Protein AF-V9FQ81-F1 (afdb_monomer)

pLDDT: mean 70.84, std 19.48, range [34.97, 93.94]

Foldseek 3Di:
DDDDDDDDDYDDDDDDDDDDDDDPPPPPPDDDDDDDPDPPPPPPPPDPPPPVPPDLQDPVNLVVLLVDVVSVVVSLVVCVVDDLVRSCVSNDVVNLVVDVSSVVSSVCCVVCPPDRD

Solvent-accessible surface area (backbone atoms only — not comparable to full-atom values): 8092 Å² total; per-residue (Å²): 132,89,81,90,81,88,85,86,85,81,88,81,86,88,85,86,82,92,74,89,79,76,88,77,81,76,80,75,80,81,82,78,81,86,82,72,94,79,77,86,75,83,77,71,73,78,80,74,78,67,67,84,56,79,54,93,57,12,67,74,43,53,58,43,33,76,75,33,67,68,60,28,53,60,46,50,64,62,47,70,81,50,56,68,69,56,52,45,65,63,55,32,62,70,57,38,72,74,28,66,67,58,37,51,51,53,50,49,49,66,73,43,61,94,66,90,127

Radius of gyration: 36.29 Å; Cα contacts (8 Å, |Δi|>4): 37; chains: 1; bounding box: 66×80×76 Å

Sequence (117 aa):
MRLSIIILVLSSVCFAPRTSSAATDQATSARFLRGYETADVEERAPTIKGKWLWGPFSSATWEKMLKDSTYRTSMFKKWDNYQYETIKARIGEEIIQGNEDLAKMILNYVQNHRVYT

Structure (mmCIF, N/CA/C/O backbone):
data_AF-V9FQ81-F1
#
_entry.id   AF-V9FQ81-F1
#
loop_
_atom_site.group_PDB
_atom_site.id
_atom_site.type_symbol
_atom_site.label_atom_id
_atom_site.label_alt_id
_atom_site.label_comp_id
_atom_site.label_asym_id
_atom_site.label_entity_id
_atom_site.label_seq_id
_atom_site.pdbx_PDB_ins_code
_atom_site.Cartn_x
_atom_site.Cartn_y
_atom_site.Cartn_z
_atom_site.occupancy
_atom_site.B_iso_or_equiv
_atom_site.auth_seq_id
_atom_site.auth_comp_id
_atom_site.auth_asym_id
_atom_site.auth_atom_id
_atom_site.pdbx_PDB_model_num
ATOM 1 N N . MET A 1 1 ? 28.798 35.630 52.452 1.00 37.25 1 MET A N 1
ATOM 2 C CA . MET A 1 1 ? 29.579 36.873 52.641 1.00 37.25 1 MET A CA 1
ATOM 3 C C . MET A 1 1 ? 29.885 37.419 51.254 1.00 37.25 1 MET A C 1
ATOM 5 O O . MET A 1 1 ? 30.518 36.724 50.480 1.00 37.25 1 MET A O 1
ATOM 9 N N . ARG A 1 2 ? 29.103 38.405 50.792 1.00 39.75 2 ARG A N 1
ATOM 10 C CA . ARG A 1 2 ? 29.579 39.730 50.337 1.00 39.75 2 ARG A CA 1
ATOM 11 C C . ARG A 1 2 ? 31.036 39.738 49.852 1.00 39.75 2 ARG A C 1
ATOM 13 O O . ARG A 1 2 ? 31.919 39.493 50.659 1.00 39.75 2 ARG A O 1
ATOM 20 N N . LEU A 1 3 ? 31.277 40.145 48.610 1.00 34.97 3 LEU A N 1
ATOM 21 C CA . LEU A 1 3 ? 31.626 41.536 48.303 1.00 34.97 3 LEU A CA 1
ATOM 22 C C . LEU A 1 3 ? 31.833 41.705 46.787 1.00 34.97 3 LEU A C 1
ATOM 24 O O . LEU A 1 3 ? 32.691 41.063 46.191 1.00 34.97 3 LEU A O 1
ATOM 28 N N . SER A 1 4 ? 31.055 42.607 46.192 1.00 47.59 4 SER A N 1
ATOM 29 C CA . SER A 1 4 ? 31.405 43.309 44.958 1.00 47.59 4 SER A CA 1
ATOM 30 C C . SER A 1 4 ? 32.653 44.154 45.196 1.00 47.59 4 SER A C 1
ATOM 32 O O . SER A 1 4 ? 32.719 44.814 46.234 1.00 47.59 4 SER A O 1
ATOM 34 N N . ILE A 1 5 ? 33.582 44.218 44.238 1.00 49.28 5 ILE A N 1
ATOM 35 C CA . ILE A 1 5 ? 34.605 45.269 44.211 1.00 49.28 5 ILE A CA 1
ATOM 36 C C . ILE A 1 5 ? 34.749 45.812 42.783 1.00 49.28 5 ILE A C 1
ATOM 38 O O . ILE A 1 5 ? 35.031 45.097 41.827 1.00 49.28 5 ILE A O 1
ATOM 42 N N . ILE A 1 6 ? 34.454 47.106 42.715 1.00 51.00 6 ILE A N 1
ATOM 43 C CA . ILE A 1 6 ? 34.616 48.095 41.648 1.00 51.00 6 ILE A CA 1
ATOM 44 C C . ILE A 1 6 ? 36.114 48.411 41.481 1.00 51.00 6 ILE A C 1
ATOM 46 O O . ILE A 1 6 ? 36.873 48.124 42.399 1.00 51.00 6 ILE A O 1
ATOM 50 N N . ILE A 1 7 ? 36.492 49.084 40.384 1.00 54.16 7 ILE A N 1
ATOM 51 C CA . ILE A 1 7 ? 37.544 50.133 40.237 1.00 54.16 7 ILE A CA 1
ATOM 52 C C . ILE A 1 7 ? 38.258 49.882 38.892 1.00 54.16 7 ILE A C 1
ATOM 54 O O . ILE A 1 7 ? 38.924 48.871 38.727 1.00 54.16 7 ILE A O 1
ATOM 58 N N . LEU A 1 8 ? 37.933 50.610 37.816 1.00 39.91 8 LEU A N 1
ATOM 59 C CA . LEU A 1 8 ? 38.237 52.020 37.504 1.00 39.91 8 LEU A CA 1
ATOM 60 C C . LEU A 1 8 ? 39.602 52.190 36.805 1.00 39.91 8 LEU A C 1
ATOM 62 O O . LEU A 1 8 ? 40.567 51.506 37.118 1.00 39.91 8 LEU A O 1
ATOM 66 N N . VAL A 1 9 ? 39.644 53.256 35.993 1.00 43.03 9 VAL A N 1
ATOM 67 C CA . VAL A 1 9 ? 40.743 54.235 35.886 1.00 43.03 9 VAL A CA 1
ATOM 68 C C . VAL A 1 9 ? 41.686 54.141 34.666 1.00 43.03 9 VAL A C 1
ATOM 70 O O . VAL A 1 9 ? 42.587 53.320 34.579 1.00 43.03 9 VAL A O 1
ATOM 73 N N . LEU A 1 10 ? 41.481 55.158 33.810 1.00 42.00 10 LEU A N 1
ATOM 74 C CA . LEU A 1 10 ? 42.471 56.114 33.285 1.00 42.00 10 LEU A CA 1
ATOM 75 C C . LEU A 1 10 ? 43.262 55.748 32.014 1.00 42.00 10 LEU A C 1
ATOM 77 O O . LEU A 1 10 ? 44.047 54.816 31.987 1.00 42.00 10 LEU A O 1
ATOM 81 N N . SER A 1 11 ? 43.087 56.537 30.943 1.00 40.84 11 SER A N 1
ATOM 82 C CA . SER A 1 11 ? 43.948 57.697 30.580 1.00 40.84 11 SER A CA 1
ATOM 83 C C . SER A 1 11 ? 45.022 57.255 29.569 1.00 40.84 11 SER A C 1
ATOM 85 O O . SER A 1 11 ? 45.442 56.115 29.613 1.00 40.84 11 SER A O 1
ATOM 87 N N . SER A 1 12 ? 45.578 58.033 28.649 1.00 43.97 12 SER A N 1
ATOM 88 C CA . SER A 1 12 ? 45.392 59.403 28.197 1.00 43.97 12 SER A CA 1
ATOM 89 C C . SER A 1 12 ? 46.449 59.616 27.098 1.00 43.97 12 SER A C 1
ATOM 91 O O . SER A 1 12 ? 47.583 59.183 27.249 1.00 43.97 12 SER A O 1
ATOM 93 N N . VAL A 1 13 ? 46.037 60.304 26.033 1.00 51.38 13 VAL A N 1
ATOM 94 C CA . VAL A 1 13 ? 46.789 61.056 25.005 1.00 51.38 13 VAL A CA 1
ATOM 95 C C . VAL A 1 13 ? 47.873 60.451 24.086 1.00 51.38 13 VAL A C 1
ATOM 97 O O . VAL A 1 13 ? 48.826 59.804 24.496 1.00 51.38 13 VAL A O 1
ATOM 100 N N . CYS A 1 14 ? 47.759 60.958 22.846 1.00 45.47 14 CYS A N 1
ATOM 101 C CA . CYS A 1 14 ? 48.793 61.392 21.894 1.00 45.47 14 CYS A CA 1
ATOM 102 C C . CYS A 1 14 ? 49.605 60.332 21.143 1.00 45.47 14 CYS A C 1
ATOM 10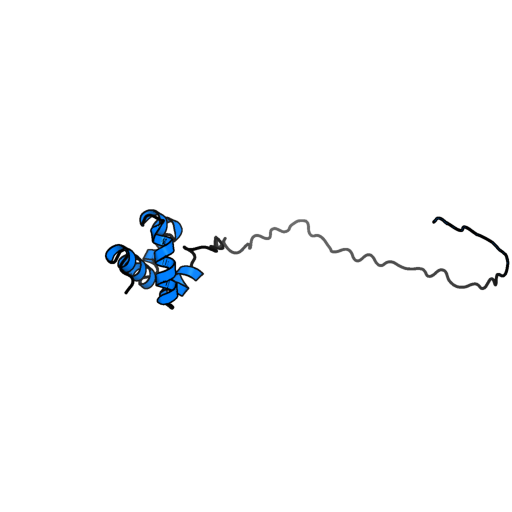4 O O . CYS A 1 14 ? 50.562 59.801 21.682 1.00 45.47 14 CYS A O 1
ATOM 106 N N . PHE A 1 15 ? 49.364 60.203 19.832 1.00 43.16 15 PHE A N 1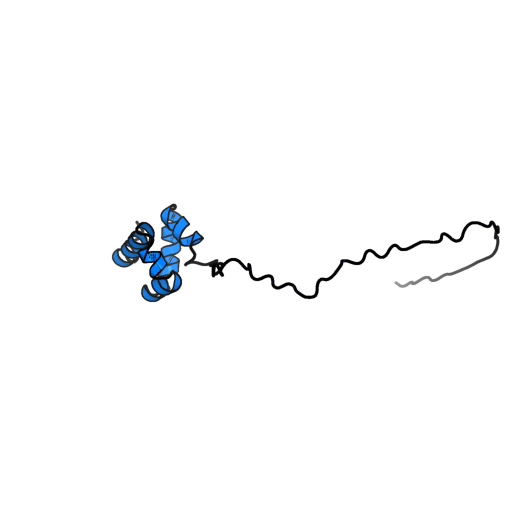
ATOM 107 C CA . PHE A 1 15 ? 50.265 60.733 18.787 1.00 43.16 15 PHE A CA 1
ATOM 108 C C . PHE A 1 15 ? 49.689 60.416 17.394 1.00 43.16 15 PHE A C 1
ATOM 110 O O . PHE A 1 15 ? 49.346 59.273 17.110 1.00 43.16 15 PHE A O 1
ATOM 117 N N . ALA A 1 16 ? 49.590 61.413 16.515 1.00 43.44 16 ALA A N 1
ATOM 118 C CA . ALA A 1 16 ? 49.294 61.205 15.096 1.00 43.44 16 ALA A CA 1
ATOM 119 C C . ALA A 1 16 ? 50.600 61.087 14.295 1.00 43.44 16 ALA A C 1
ATOM 121 O O . ALA A 1 16 ? 51.569 61.779 14.611 1.00 43.44 16 ALA A O 1
ATOM 122 N N . PRO A 1 17 ? 50.585 60.348 13.178 1.00 43.56 17 PRO A N 1
ATOM 123 C CA . PRO A 1 17 ? 51.265 60.808 11.979 1.00 43.56 17 PRO A CA 1
ATOM 124 C C . PRO A 1 17 ? 50.269 60.920 10.825 1.00 43.56 17 PRO A C 1
ATOM 126 O O . PRO A 1 17 ? 49.554 59.985 10.472 1.00 43.56 17 PRO A O 1
ATOM 129 N N . ARG A 1 18 ? 50.234 62.107 10.223 1.00 48.53 18 ARG A N 1
ATOM 130 C CA . ARG A 1 18 ? 49.544 62.377 8.966 1.00 48.53 18 ARG A CA 1
ATOM 131 C C . ARG A 1 18 ? 50.414 61.821 7.840 1.00 48.53 18 ARG A C 1
ATOM 133 O O . ARG A 1 18 ? 51.492 62.355 7.604 1.00 48.53 18 ARG A O 1
ATOM 140 N N . THR A 1 19 ? 49.936 60.813 7.120 1.00 42.28 19 THR A N 1
ATOM 141 C CA . THR A 1 19 ? 50.417 60.515 5.768 1.00 42.28 19 THR A CA 1
ATOM 142 C C . THR A 1 19 ? 49.223 60.288 4.850 1.00 42.28 19 THR A C 1
ATOM 144 O O . THR A 1 19 ? 48.326 59.490 5.095 1.00 42.28 19 THR A O 1
ATOM 147 N N . SER A 1 20 ? 49.197 61.107 3.808 1.00 47.75 20 SER A N 1
ATOM 148 C CA . SER A 1 20 ? 48.393 60.986 2.601 1.00 47.75 20 SER A CA 1
ATOM 149 C C . SER A 1 20 ? 48.382 59.564 2.047 1.00 47.75 20 SER A C 1
ATOM 151 O O . SER A 1 20 ? 49.455 58.973 1.931 1.00 47.75 20 SER A O 1
ATOM 153 N N . SER A 1 21 ? 47.228 59.082 1.578 1.00 40.72 21 SER A N 1
ATOM 154 C CA . SER A 1 21 ? 47.115 58.443 0.258 1.00 40.72 21 SER A CA 1
ATOM 155 C C . SER A 1 21 ? 45.674 58.077 -0.094 1.00 40.72 21 SER A C 1
ATOM 157 O O . SER A 1 21 ? 44.970 57.464 0.697 1.00 40.72 21 SER A O 1
ATOM 159 N N . ALA A 1 22 ? 45.324 58.458 -1.324 1.00 43.91 22 ALA A N 1
ATOM 160 C CA . ALA A 1 22 ? 44.330 57.879 -2.222 1.00 43.91 22 ALA A CA 1
ATOM 161 C C . ALA A 1 22 ? 42.897 57.698 -1.693 1.00 43.91 22 ALA A C 1
ATOM 163 O O . ALA A 1 22 ? 42.566 56.730 -1.015 1.00 43.91 22 ALA A O 1
ATOM 164 N N . ALA A 1 23 ? 42.008 58.588 -2.144 1.00 44.97 23 ALA A N 1
ATOM 165 C CA . ALA A 1 23 ? 40.619 58.216 -2.357 1.00 44.97 23 ALA A CA 1
ATOM 166 C C . ALA A 1 23 ? 40.600 57.031 -3.335 1.00 44.97 23 ALA A C 1
ATOM 168 O O . ALA A 1 23 ? 40.912 57.178 -4.516 1.00 44.97 23 ALA A O 1
ATOM 169 N N . THR A 1 24 ? 40.308 55.841 -2.825 1.00 46.47 24 THR A N 1
ATOM 170 C CA . THR A 1 24 ? 39.988 54.688 -3.657 1.00 46.47 24 THR A CA 1
ATOM 171 C C . THR A 1 24 ? 38.598 54.936 -4.229 1.00 46.47 24 THR A C 1
ATOM 173 O O . THR A 1 24 ? 37.599 54.721 -3.544 1.00 46.47 24 THR A O 1
ATOM 176 N N . ASP A 1 25 ? 38.535 55.429 -5.467 1.00 50.75 25 ASP A N 1
ATOM 177 C CA . ASP A 1 25 ? 37.320 55.431 -6.282 1.00 50.75 25 ASP A CA 1
ATOM 178 C C . ASP A 1 25 ? 36.853 53.981 -6.456 1.00 50.75 25 ASP A C 1
ATOM 180 O O . ASP A 1 25 ? 37.306 53.236 -7.327 1.00 50.75 25 ASP A O 1
ATOM 184 N N . GLN A 1 26 ? 35.958 53.544 -5.575 1.00 53.00 26 GLN A N 1
ATOM 185 C CA . GLN A 1 26 ? 35.328 52.239 -5.667 1.00 53.00 26 GLN A CA 1
ATOM 186 C C . GLN A 1 26 ? 34.178 52.342 -6.674 1.00 53.00 26 GLN A C 1
ATOM 188 O O . GLN A 1 26 ? 33.013 52.519 -6.316 1.00 53.00 26 GLN A O 1
ATOM 193 N N . ALA A 1 27 ? 34.520 52.268 -7.964 1.00 58.56 27 ALA A N 1
ATOM 194 C CA . ALA A 1 27 ? 33.556 52.162 -9.052 1.00 58.56 27 ALA A CA 1
ATOM 195 C C . ALA A 1 27 ? 32.746 50.865 -8.885 1.00 58.56 27 ALA A C 1
ATOM 197 O O . ALA A 1 27 ? 33.133 49.787 -9.336 1.00 58.56 27 ALA A O 1
ATOM 198 N N . THR A 1 28 ? 31.617 50.964 -8.189 1.00 60.47 28 THR A N 1
ATOM 199 C CA . THR A 1 28 ? 30.716 49.839 -7.952 1.00 60.47 28 THR A CA 1
ATOM 200 C C . THR A 1 28 ? 29.963 49.578 -9.252 1.00 60.47 28 THR A C 1
ATOM 202 O O . THR A 1 28 ? 29.004 50.271 -9.582 1.00 60.47 28 THR A O 1
ATOM 205 N N . SER A 1 29 ? 30.437 48.619 -10.048 1.00 64.50 29 SER A N 1
ATOM 206 C CA . SER A 1 29 ? 29.795 48.246 -11.309 1.00 64.50 29 SER A CA 1
ATOM 207 C C . SER A 1 29 ? 28.482 47.518 -11.006 1.00 64.50 29 SER A C 1
ATOM 209 O O . SER A 1 29 ? 28.474 46.322 -10.719 1.00 64.50 29 SER A O 1
ATOM 211 N N . ALA A 1 30 ? 27.359 48.234 -11.034 1.00 67.38 30 ALA A N 1
ATOM 212 C CA . ALA A 1 30 ? 26.048 47.616 -10.900 1.00 67.38 30 ALA A CA 1
ATOM 213 C C . ALA A 1 30 ? 25.749 46.773 -12.152 1.00 67.38 30 ALA A C 1
ATOM 215 O O . ALA A 1 30 ? 25.634 47.287 -13.265 1.00 67.38 30 ALA A O 1
ATOM 216 N N . ARG A 1 31 ? 25.661 45.453 -11.974 1.00 67.38 31 ARG A N 1
ATOM 217 C CA . ARG A 1 31 ? 25.322 44.497 -13.033 1.00 67.38 31 ARG A CA 1
ATOM 218 C C . ARG A 1 31 ? 23.806 44.300 -13.026 1.00 67.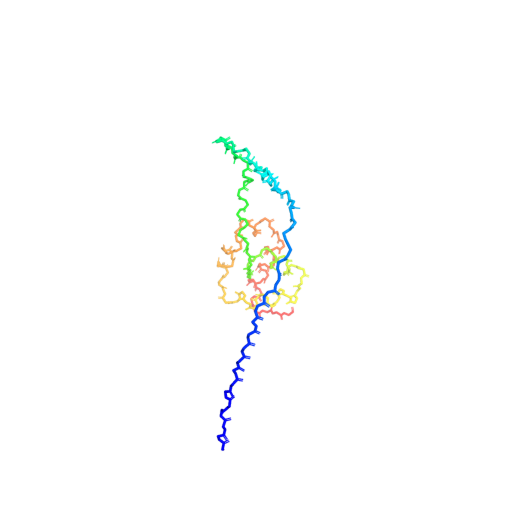38 31 ARG A C 1
ATOM 220 O O . ARG A 1 31 ? 23.284 43.555 -12.203 1.00 67.38 31 ARG A O 1
ATOM 227 N N . PHE A 1 32 ? 23.097 44.994 -13.909 1.00 69.75 32 PHE A N 1
ATOM 228 C CA . PHE A 1 32 ? 21.645 44.857 -14.023 1.00 69.75 32 PHE A CA 1
ATOM 229 C C . PHE A 1 32 ? 21.285 43.681 -14.937 1.00 69.75 32 PHE A C 1
ATOM 231 O O . PHE A 1 32 ? 21.759 43.594 -16.071 1.00 69.75 32 PHE A O 1
ATOM 238 N N . LEU A 1 33 ? 20.446 42.768 -14.442 1.00 70.12 33 LEU A N 1
ATOM 239 C CA . LEU A 1 33 ? 19.833 41.723 -15.260 1.00 70.12 33 LEU A CA 1
ATOM 240 C C . LEU A 1 33 ? 18.787 42.374 -16.173 1.00 70.12 33 LEU A C 1
ATOM 242 O O . LEU A 1 33 ? 17.923 43.113 -15.703 1.00 70.12 33 LEU A O 1
ATOM 246 N N . ARG A 1 34 ? 18.875 42.124 -17.482 1.00 69.81 34 ARG A N 1
ATOM 247 C CA . ARG A 1 34 ? 17.931 42.669 -18.464 1.00 69.81 34 ARG A CA 1
ATOM 248 C C . ARG A 1 34 ? 16.592 41.934 -18.330 1.00 69.81 34 ARG A C 1
ATOM 250 O O . ARG A 1 34 ? 16.496 40.772 -18.712 1.00 69.8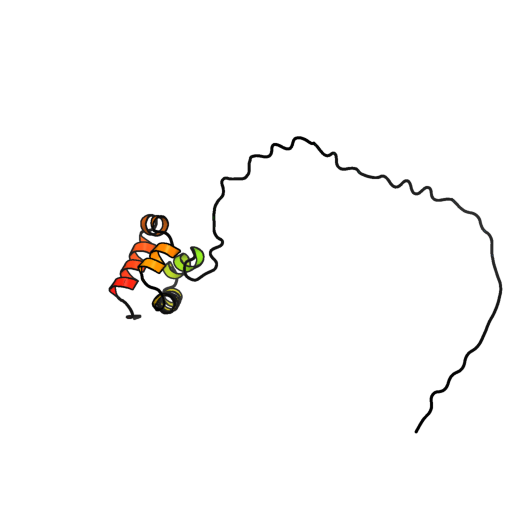1 34 ARG A O 1
ATOM 257 N N . GLY A 1 35 ? 15.586 42.604 -17.771 1.00 59.78 35 GLY A N 1
ATOM 258 C CA . GLY A 1 35 ? 14.205 42.122 -17.756 1.00 59.78 35 GLY A CA 1
ATOM 259 C C . GLY A 1 35 ? 13.572 42.269 -19.138 1.00 59.78 35 GLY A C 1
ATOM 260 O O . GLY A 1 35 ? 13.746 43.297 -19.791 1.00 59.78 35 GLY A O 1
ATOM 261 N N . TYR A 1 36 ? 12.872 41.237 -19.596 1.00 62.09 36 TYR A N 1
ATOM 262 C CA . TYR A 1 36 ? 12.007 41.295 -20.770 1.00 62.09 36 TYR A CA 1
ATOM 263 C C . TYR A 1 36 ? 10.556 41.235 -20.275 1.00 62.09 36 TYR A C 1
ATOM 265 O O . TYR A 1 36 ? 10.218 40.365 -19.478 1.00 62.09 36 TYR A O 1
ATOM 273 N N . GLU A 1 37 ? 9.720 42.192 -20.688 1.00 60.69 37 GLU A N 1
ATOM 274 C CA . GLU A 1 37 ? 8.332 42.334 -20.204 1.00 60.69 37 GLU A CA 1
ATOM 275 C C . GLU A 1 37 ? 7.334 41.370 -20.863 1.00 60.69 37 GLU A C 1
ATOM 277 O O . GLU A 1 37 ? 6.184 41.305 -20.445 1.00 60.69 37 GLU A O 1
ATOM 282 N N . THR A 1 38 ? 7.748 40.577 -21.851 1.00 60.38 38 THR A N 1
ATOM 283 C CA . THR A 1 38 ? 6.857 39.625 -22.531 1.00 60.38 38 THR A CA 1
ATOM 284 C C . THR A 1 38 ? 7.443 38.224 -22.475 1.00 60.38 38 THR A C 1
ATOM 286 O O . THR A 1 38 ? 8.089 37.748 -23.410 1.00 60.38 38 THR A O 1
ATOM 289 N N . ALA A 1 39 ? 7.258 37.586 -21.323 1.00 56.62 39 ALA A N 1
ATOM 290 C CA . ALA A 1 39 ? 7.549 36.180 -21.108 1.00 56.62 39 ALA A CA 1
ATOM 291 C C . ALA A 1 39 ? 6.264 35.362 -21.282 1.00 56.62 39 ALA A C 1
ATOM 293 O O . ALA A 1 39 ? 5.699 34.887 -20.299 1.00 56.62 39 ALA A O 1
ATOM 294 N N . ASP A 1 40 ? 5.812 35.176 -22.521 1.00 59.72 40 ASP A N 1
ATOM 295 C CA . ASP A 1 40 ? 4.830 34.130 -22.823 1.00 59.72 40 ASP A CA 1
ATOM 296 C C . ASP A 1 40 ? 5.546 32.774 -22.778 1.00 59.72 40 ASP A C 1
ATOM 298 O O . ASP A 1 40 ? 5.905 32.177 -23.791 1.00 59.72 40 ASP A O 1
ATOM 302 N N . VAL A 1 41 ? 5.842 32.319 -21.559 1.00 62.00 41 VAL A N 1
ATOM 303 C CA . VAL A 1 41 ? 6.419 31.001 -21.289 1.00 62.00 41 VAL A CA 1
ATOM 304 C C . VAL A 1 41 ? 5.273 30.047 -20.973 1.00 62.00 41 VAL A C 1
ATOM 306 O O . VAL A 1 41 ? 5.037 29.685 -19.822 1.00 62.00 41 VAL A O 1
ATOM 309 N N . GLU A 1 42 ? 4.554 29.623 -22.009 1.00 60.62 42 GLU A N 1
ATOM 310 C CA . GLU A 1 42 ? 3.693 28.442 -21.939 1.00 60.62 42 GLU A CA 1
ATOM 311 C C . GLU A 1 42 ? 4.395 27.231 -22.562 1.00 60.62 42 GLU A C 1
ATOM 313 O O . GLU A 1 42 ? 4.000 26.706 -23.594 1.00 60.62 42 GLU A O 1
ATOM 318 N N . GLU A 1 43 ? 5.426 26.730 -21.888 1.00 59.41 43 GLU A N 1
ATOM 319 C CA . GLU A 1 43 ? 5.719 25.294 -21.952 1.00 59.41 43 GLU A CA 1
ATOM 320 C C . GLU A 1 43 ? 5.894 24.756 -20.533 1.00 59.41 43 GLU A C 1
ATOM 322 O O . GLU A 1 43 ? 6.917 24.202 -20.129 1.00 59.41 43 GLU A O 1
ATOM 327 N N . ARG A 1 44 ? 4.861 24.954 -19.711 1.00 54.94 44 ARG A N 1
ATOM 328 C CA . ARG A 1 44 ? 4.721 24.145 -18.507 1.00 54.94 44 ARG A CA 1
ATOM 329 C C . ARG A 1 44 ? 4.283 22.765 -18.980 1.00 54.94 44 ARG A C 1
ATOM 331 O O . ARG A 1 44 ? 3.145 22.610 -19.415 1.00 54.94 44 ARG A O 1
ATOM 338 N N . ALA A 1 45 ? 5.199 21.795 -18.908 1.00 58.03 45 ALA A N 1
ATOM 339 C CA . ALA A 1 45 ? 4.929 20.380 -19.155 1.00 58.03 45 ALA A CA 1
ATOM 340 C C . ALA A 1 45 ? 3.526 20.010 -18.638 1.00 58.03 45 ALA A C 1
ATOM 342 O O . ALA A 1 45 ? 3.197 20.394 -17.503 1.00 58.03 45 ALA A O 1
ATOM 343 N N . PRO A 1 46 ? 2.690 19.323 -19.446 1.00 53.81 46 PRO A N 1
ATOM 344 C CA . PRO A 1 46 ? 1.311 19.043 -19.088 1.00 53.81 46 PRO A CA 1
ATOM 345 C C . PRO A 1 46 ? 1.293 18.436 -17.699 1.00 53.81 46 PRO A C 1
ATOM 347 O O . PRO A 1 46 ? 2.020 17.487 -17.417 1.00 53.81 46 PRO A O 1
ATOM 350 N N . THR A 1 47 ? 0.515 19.076 -16.831 1.00 50.72 47 THR A N 1
ATOM 351 C CA . THR A 1 47 ? 0.342 18.794 -15.412 1.00 50.72 47 THR A CA 1
ATOM 352 C C . THR A 1 47 ? 0.324 17.290 -15.153 1.00 50.72 47 THR A C 1
ATOM 354 O O . THR A 1 47 ? -0.740 16.672 -15.133 1.00 50.72 47 THR A O 1
ATOM 357 N N . ILE A 1 48 ? 1.488 16.685 -14.902 1.00 51.59 48 ILE A N 1
ATOM 358 C CA . ILE A 1 48 ? 1.537 15.393 -14.240 1.00 51.59 48 ILE A CA 1
ATOM 359 C C . ILE A 1 48 ? 1.022 15.729 -12.849 1.00 51.59 48 ILE A C 1
ATOM 361 O O . ILE A 1 48 ? 1.771 16.152 -11.969 1.00 51.59 48 ILE A O 1
ATOM 365 N N . LYS A 1 49 ? -0.294 15.592 -12.649 1.00 47.12 49 LYS A N 1
ATOM 366 C CA . LYS A 1 49 ? -0.917 15.497 -11.331 1.00 47.12 49 LYS A CA 1
ATOM 367 C C . LYS A 1 49 ? -0.477 14.173 -10.705 1.00 47.12 49 LYS A C 1
ATOM 369 O O . LYS A 1 49 ? -1.292 13.379 -10.251 1.00 47.12 49 LYS A O 1
ATOM 374 N N . GLY A 1 50 ? 0.831 13.947 -10.640 1.00 46.00 50 GLY A N 1
ATOM 375 C CA . GLY A 1 50 ? 1.430 13.124 -9.626 1.00 46.00 50 GLY A CA 1
ATOM 376 C C . GLY A 1 50 ? 1.141 13.863 -8.338 1.00 46.00 50 GLY A C 1
ATOM 377 O O . GLY A 1 50 ? 1.934 14.679 -7.876 1.00 46.00 50 GLY A O 1
ATOM 378 N N . LYS A 1 51 ? -0.039 13.611 -7.757 1.00 49.69 51 LYS A N 1
ATOM 379 C CA . LYS A 1 51 ? -0.150 13.661 -6.308 1.00 49.69 51 LYS A CA 1
ATOM 380 C C . LYS A 1 51 ? 1.076 12.882 -5.854 1.00 49.69 51 LYS A C 1
ATOM 382 O O . LYS A 1 51 ? 1.199 11.706 -6.189 1.00 49.69 51 LYS A O 1
ATOM 387 N N . TRP A 1 52 ? 2.008 13.549 -5.187 1.00 47.56 52 TRP A N 1
ATOM 388 C CA . TRP A 1 52 ? 3.044 12.884 -4.419 1.00 47.56 52 TRP A CA 1
ATOM 389 C C . TRP A 1 52 ? 2.300 12.089 -3.348 1.00 47.56 52 TRP A C 1
ATOM 391 O O . TRP A 1 52 ? 2.046 12.571 -2.246 1.00 47.56 52 TRP A O 1
ATOM 401 N N . LEU A 1 53 ? 1.792 10.923 -3.744 1.00 53.25 53 LEU A N 1
ATOM 402 C CA . LEU A 1 53 ? 1.064 10.002 -2.906 1.00 53.25 53 LEU A CA 1
ATOM 403 C C . LEU A 1 53 ? 2.165 9.403 -2.042 1.00 53.25 53 LEU A C 1
ATOM 405 O O . LEU A 1 53 ? 2.797 8.421 -2.389 1.00 53.25 53 LEU A O 1
ATOM 409 N N . TRP A 1 54 ? 2.497 10.065 -0.949 1.00 57.75 54 TRP A N 1
ATOM 410 C CA . TRP A 1 54 ? 3.188 9.423 0.151 1.00 57.75 54 TRP A CA 1
ATOM 411 C C . TRP A 1 54 ? 2.068 8.882 1.028 1.00 57.75 54 TRP A C 1
ATOM 413 O O . TRP A 1 54 ? 1.255 9.645 1.547 1.00 57.75 54 TRP A O 1
ATOM 423 N N . GLY A 1 55 ? 1.919 7.562 1.097 1.00 81.00 55 GLY A N 1
ATOM 424 C CA . GLY A 1 55 ? 0.817 6.968 1.843 1.00 81.00 55 GLY A CA 1
ATOM 425 C C . GLY A 1 55 ? 0.501 5.538 1.432 1.00 81.00 55 GLY A C 1
ATOM 426 O O . GLY A 1 55 ? 1.029 5.048 0.440 1.00 81.00 55 GLY A O 1
ATOM 427 N N . PRO A 1 56 ? -0.404 4.875 2.165 1.00 84.75 56 PRO A N 1
ATOM 428 C CA . PRO A 1 56 ? -0.664 3.445 2.024 1.00 84.75 56 PRO A CA 1
ATOM 429 C C . PRO A 1 56 ? -1.264 3.032 0.670 1.00 84.75 56 PRO A C 1
ATOM 431 O O . PRO A 1 56 ? -1.361 1.841 0.416 1.00 84.75 56 PRO A O 1
ATOM 434 N N . PHE A 1 57 ? -1.664 3.985 -0.178 1.00 88.50 57 PHE A N 1
ATOM 435 C CA . PHE A 1 57 ? -2.285 3.757 -1.492 1.00 88.50 57 PHE A CA 1
ATOM 436 C C . PHE A 1 57 ? -1.433 4.273 -2.658 1.00 88.50 57 PHE A C 1
ATOM 438 O O . PHE A 1 57 ? -1.914 4.392 -3.780 1.00 88.50 57 PHE A O 1
ATOM 445 N N . SER A 1 58 ? -0.183 4.649 -2.394 1.00 88.19 58 SER A N 1
ATOM 446 C CA . SER A 1 58 ? 0.688 5.210 -3.418 1.00 88.19 58 SER A CA 1
ATOM 447 C C . SER A 1 58 ? 1.252 4.180 -4.377 1.00 88.19 58 SER A C 1
ATOM 449 O O . SER A 1 58 ? 1.378 3.013 -4.009 1.00 88.19 58 SER A O 1
ATOM 451 N N . SER A 1 59 ? 1.699 4.649 -5.548 1.00 88.25 59 SER A N 1
ATOM 452 C CA . SER A 1 59 ? 2.434 3.825 -6.512 1.00 88.25 59 SER A CA 1
ATOM 453 C C . SER A 1 59 ? 3.623 3.120 -5.894 1.00 88.25 59 SER A C 1
ATOM 455 O O . SER A 1 59 ? 3.664 1.896 -5.869 1.00 88.25 59 SER A O 1
ATOM 457 N N . ALA A 1 60 ? 4.500 3.872 -5.235 1.00 88.75 60 ALA A N 1
ATOM 458 C CA . ALA A 1 60 ? 5.634 3.301 -4.518 1.00 88.75 60 ALA A CA 1
ATOM 459 C C . ALA A 1 60 ? 5.231 2.226 -3.486 1.00 88.75 60 ALA A C 1
ATOM 461 O O . ALA A 1 60 ? 5.961 1.255 -3.287 1.00 88.75 60 ALA A O 1
ATOM 462 N N . THR A 1 61 ? 4.073 2.375 -2.828 1.00 90.94 61 THR A N 1
ATOM 463 C CA . THR A 1 61 ? 3.593 1.392 -1.848 1.00 90.94 61 THR A CA 1
ATOM 464 C C . THR A 1 61 ? 3.129 0.117 -2.533 1.00 90.94 61 THR A C 1
ATOM 466 O O . THR A 1 61 ? 3.639 -0.952 -2.200 1.00 90.94 61 THR A O 1
ATOM 469 N N . TRP A 1 62 ? 2.197 0.194 -3.489 1.00 90.69 62 TRP A N 1
ATOM 470 C CA . TRP A 1 62 ? 1.672 -1.020 -4.114 1.00 90.69 62 TRP A CA 1
ATOM 471 C C . TRP A 1 62 ? 2.703 -1.701 -5.024 1.00 90.69 62 TRP A C 1
ATOM 473 O O . TRP A 1 62 ? 2.752 -2.926 -5.047 1.00 90.69 62 TRP A O 1
ATOM 483 N N . GLU A 1 63 ? 3.619 -0.963 -5.658 1.00 91.88 63 GLU A N 1
ATOM 484 C CA . GLU A 1 63 ? 4.758 -1.543 -6.389 1.00 91.88 63 GLU A CA 1
ATOM 485 C C . GLU A 1 63 ? 5.672 -2.353 -5.469 1.00 91.88 63 GLU A C 1
ATOM 487 O O . GLU A 1 63 ? 6.161 -3.423 -5.838 1.00 91.88 63 GLU A O 1
ATOM 492 N N . LYS A 1 64 ? 5.897 -1.866 -4.244 1.00 92.75 64 LYS A N 1
ATOM 493 C CA . LYS A 1 64 ? 6.660 -2.609 -3.242 1.00 92.75 64 LYS A CA 1
ATOM 494 C C . LYS A 1 64 ? 5.896 -3.840 -2.760 1.00 92.75 64 LYS A C 1
ATOM 496 O O . LYS A 1 64 ? 6.506 -4.889 -2.582 1.00 92.75 64 LYS A O 1
ATOM 501 N N . MET A 1 65 ? 4.577 -3.743 -2.592 1.00 92.94 65 MET A N 1
ATOM 502 C CA . MET A 1 65 ? 3.732 -4.889 -2.229 1.00 92.94 65 MET A CA 1
ATOM 503 C C . MET A 1 65 ? 3.745 -5.992 -3.297 1.00 92.94 65 MET A C 1
ATOM 505 O O . MET A 1 65 ? 3.655 -7.168 -2.954 1.00 92.94 65 MET A O 1
ATOM 509 N N . LEU A 1 66 ? 3.896 -5.644 -4.577 1.00 93.31 66 LEU A N 1
ATOM 510 C CA . LEU A 1 66 ? 4.033 -6.636 -5.647 1.00 93.31 66 LEU A CA 1
ATOM 511 C C . LEU A 1 66 ? 5.347 -7.429 -5.556 1.00 93.31 66 LEU A C 1
ATOM 513 O O . LEU A 1 66 ? 5.376 -8.598 -5.928 1.00 93.31 66 LEU A O 1
ATOM 517 N N . LYS A 1 67 ? 6.419 -6.817 -5.040 1.00 93.94 67 LYS A N 1
ATOM 518 C CA . LYS A 1 67 ? 7.763 -7.419 -4.973 1.00 93.94 67 LYS A CA 1
ATOM 519 C C . LYS A 1 67 ? 8.052 -8.125 -3.647 1.00 93.94 67 LYS A C 1
ATOM 521 O O . LYS A 1 67 ? 8.759 -9.126 -3.631 1.00 93.94 67 L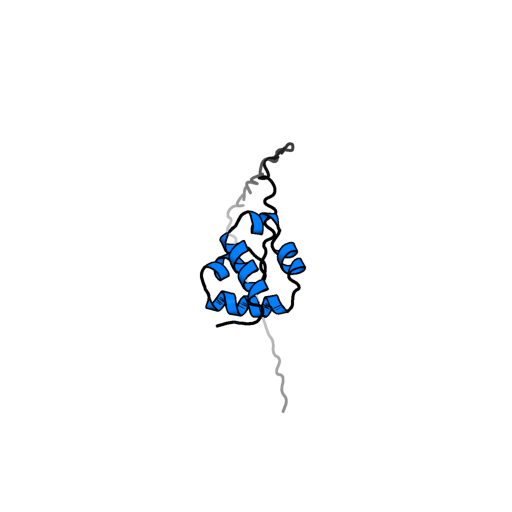YS A O 1
ATOM 526 N N . ASP A 1 68 ? 7.540 -7.594 -2.539 1.00 93.75 68 ASP A N 1
ATOM 527 C CA . ASP A 1 68 ? 7.837 -8.055 -1.182 1.00 93.75 68 ASP A CA 1
ATOM 528 C C . ASP A 1 68 ? 6.560 -8.548 -0.490 1.00 93.75 68 ASP A C 1
ATOM 530 O O . ASP A 1 68 ? 5.689 -7.766 -0.093 1.00 93.75 68 ASP A O 1
ATOM 534 N N . SER A 1 69 ? 6.467 -9.869 -0.320 1.00 90.38 69 SER A N 1
ATOM 535 C CA . SER A 1 69 ? 5.327 -10.534 0.312 1.00 90.38 69 SER A CA 1
ATOM 536 C C . SER A 1 69 ? 5.165 -10.170 1.791 1.00 90.38 69 SER A C 1
ATOM 538 O O . SER A 1 69 ? 4.035 -10.032 2.261 1.00 90.38 69 SER A O 1
ATOM 540 N N . THR A 1 70 ? 6.264 -9.953 2.520 1.00 90.25 70 THR A N 1
ATOM 541 C CA . THR A 1 70 ? 6.227 -9.582 3.943 1.00 90.25 70 THR A CA 1
ATOM 542 C C . THR A 1 70 ? 5.692 -8.164 4.093 1.00 90.25 70 THR A C 1
ATOM 544 O O . THR A 1 70 ? 4.786 -7.902 4.893 1.00 90.25 70 THR A O 1
ATOM 547 N N . TYR A 1 71 ? 6.197 -7.245 3.266 1.00 92.75 71 TYR A N 1
ATOM 548 C CA . TYR A 1 71 ? 5.692 -5.878 3.212 1.00 92.75 71 TYR A CA 1
ATOM 549 C C . TYR A 1 71 ? 4.216 -5.841 2.804 1.00 92.75 71 TYR A C 1
ATOM 551 O O . TYR A 1 71 ? 3.422 -5.155 3.454 1.00 92.75 71 TYR A O 1
ATOM 559 N N . ARG A 1 72 ? 3.823 -6.633 1.800 1.00 92.00 72 ARG A N 1
ATOM 560 C CA . ARG A 1 72 ? 2.430 -6.776 1.360 1.00 92.00 72 ARG A CA 1
ATOM 561 C C . ARG A 1 72 ? 1.499 -7.187 2.490 1.00 92.00 72 ARG A C 1
ATOM 563 O O . ARG A 1 72 ? 0.508 -6.501 2.723 1.00 92.00 72 ARG A O 1
ATOM 570 N N . THR A 1 73 ? 1.841 -8.230 3.242 1.00 90.44 73 THR A N 1
ATOM 571 C CA . THR A 1 73 ? 1.043 -8.675 4.393 1.00 90.44 73 THR A CA 1
ATOM 572 C C . THR A 1 73 ? 0.907 -7.580 5.449 1.00 90.44 73 THR A C 1
ATOM 574 O O . THR A 1 73 ? -0.186 -7.340 5.965 1.00 90.44 73 THR A O 1
ATOM 577 N N . SER A 1 74 ? 1.995 -6.860 5.748 1.00 91.19 74 SER A N 1
ATOM 578 C CA . SER A 1 74 ? 1.945 -5.732 6.686 1.00 91.19 74 SER A CA 1
ATOM 579 C C . SER A 1 74 ? 1.024 -4.608 6.199 1.00 91.19 74 SER A C 1
ATOM 581 O O . SER A 1 74 ? 0.360 -3.961 7.009 1.00 91.19 74 SER A O 1
ATOM 583 N N . MET A 1 75 ? 0.951 -4.397 4.881 1.00 91.06 75 MET A N 1
ATOM 584 C CA . MET A 1 75 ? 0.097 -3.376 4.297 1.00 91.06 75 MET A CA 1
ATOM 585 C C . MET A 1 75 ? -1.366 -3.787 4.213 1.00 91.06 75 MET A C 1
ATOM 587 O O . MET A 1 75 ? -2.224 -2.969 4.537 1.00 91.06 75 MET A O 1
ATOM 591 N N . PHE A 1 76 ? -1.664 -5.045 3.898 1.00 91.00 76 PHE A N 1
ATOM 592 C CA . PHE A 1 76 ? -3.034 -5.553 3.955 1.00 91.00 76 PHE A CA 1
ATOM 593 C C . PHE A 1 76 ? -3.652 -5.385 5.345 1.00 91.00 76 PHE A C 1
ATOM 595 O O . PHE A 1 76 ? -4.766 -4.882 5.443 1.00 91.00 76 PHE A O 1
ATOM 602 N N . LYS A 1 77 ? -2.885 -5.622 6.419 1.00 89.12 77 LYS A N 1
ATOM 603 C CA . LYS A 1 77 ? -3.327 -5.330 7.798 1.00 89.12 77 LYS A CA 1
ATOM 604 C C . LYS A 1 77 ? -3.715 -3.867 8.024 1.00 89.12 77 LYS A C 1
ATOM 606 O O . LYS A 1 77 ? -4.614 -3.572 8.805 1.00 89.12 77 LYS A O 1
ATOM 611 N N . LYS A 1 78 ? -3.036 -2.922 7.365 1.00 88.88 78 LYS A N 1
ATOM 612 C CA . LYS A 1 78 ? -3.414 -1.501 7.439 1.00 88.88 78 LYS A CA 1
ATOM 613 C C . LYS A 1 78 ? -4.649 -1.216 6.591 1.00 88.88 78 LYS A C 1
ATOM 615 O O . LYS A 1 78 ? -5.473 -0.397 6.997 1.00 88.88 78 LYS A O 1
ATOM 620 N N . TRP A 1 79 ? -4.763 -1.873 5.438 1.00 89.12 79 TRP A N 1
ATOM 621 C CA . TRP A 1 79 ? -5.897 -1.753 4.526 1.00 89.12 79 TRP A CA 1
ATOM 622 C C . TRP A 1 79 ? -7.194 -2.327 5.098 1.00 89.12 79 TRP A C 1
ATOM 624 O O . TRP A 1 79 ? -8.248 -1.817 4.748 1.00 89.12 79 TRP A O 1
ATOM 634 N N . ASP A 1 80 ? -7.134 -3.254 6.056 1.00 88.62 80 ASP A N 1
ATOM 635 C CA . ASP A 1 80 ? -8.326 -3.810 6.720 1.00 88.62 80 ASP A CA 1
ATOM 636 C C . ASP A 1 80 ? -9.177 -2.777 7.473 1.00 88.62 80 ASP A C 1
ATOM 638 O O . ASP A 1 80 ? -10.338 -3.042 7.783 1.00 88.62 80 ASP A O 1
ATOM 642 N N . ASN A 1 81 ? -8.627 -1.591 7.750 1.00 87.12 81 ASN A N 1
ATOM 643 C CA . ASN A 1 81 ? -9.375 -0.467 8.321 1.00 87.12 81 ASN A CA 1
ATOM 644 C C . ASN A 1 81 ? -10.180 0.318 7.269 1.00 87.12 81 ASN A C 1
ATOM 646 O O . ASN A 1 81 ? -10.879 1.270 7.615 1.00 87.12 81 ASN A O 1
ATOM 650 N N . TYR A 1 82 ? -10.059 -0.034 5.989 1.00 86.94 82 TYR A N 1
ATOM 651 C CA . TYR A 1 82 ? -10.698 0.642 4.868 1.00 86.94 82 TYR A CA 1
ATOM 652 C C . TYR A 1 82 ? -11.609 -0.328 4.117 1.00 86.94 82 TYR A C 1
ATOM 654 O O . TYR A 1 82 ? -11.297 -1.502 3.940 1.00 86.94 82 TYR A O 1
ATOM 662 N N . GLN A 1 83 ? -12.740 0.177 3.626 1.00 86.81 83 GLN A N 1
ATOM 663 C CA . GLN A 1 83 ? -13.589 -0.594 2.721 1.00 86.81 83 GLN A CA 1
ATOM 664 C C . GLN A 1 83 ? -12.924 -0.738 1.351 1.00 86.81 83 GLN A C 1
ATOM 666 O O . GLN A 1 83 ? -12.250 0.186 0.891 1.00 86.81 83 GLN A O 1
ATOM 671 N N . TYR A 1 84 ? -13.181 -1.854 0.667 1.00 85.31 84 TYR A N 1
ATOM 672 C CA . TYR A 1 84 ? -12.674 -2.118 -0.683 1.00 85.31 84 TYR A CA 1
ATOM 673 C C . TYR A 1 84 ? -12.912 -0.948 -1.651 1.00 85.31 84 TYR A C 1
ATOM 675 O O . TYR A 1 84 ? -11.972 -0.483 -2.294 1.00 85.31 84 TYR A O 1
ATOM 683 N N . GLU A 1 85 ? -14.123 -0.386 -1.669 1.00 87.00 85 GLU A N 1
ATOM 684 C CA . GLU A 1 85 ? -14.459 0.769 -2.514 1.00 87.00 85 GLU A CA 1
ATOM 685 C C . GLU A 1 85 ? -13.586 1.996 -2.212 1.00 87.00 85 GLU A C 1
ATOM 687 O O . GLU A 1 85 ? -13.186 2.731 -3.113 1.00 87.00 85 GLU A O 1
ATOM 692 N N . THR A 1 86 ? -13.207 2.195 -0.944 1.00 87.94 86 THR A N 1
ATOM 693 C CA . THR A 1 86 ? -12.283 3.272 -0.555 1.00 87.94 86 THR A CA 1
ATOM 694 C C . THR A 1 86 ? -10.872 3.007 -1.068 1.00 87.94 86 THR A C 1
ATOM 696 O O . THR A 1 86 ? -10.194 3.938 -1.498 1.00 87.94 86 THR A O 1
ATOM 699 N N . ILE A 1 87 ? -10.422 1.752 -1.034 1.00 87.75 87 ILE A N 1
ATOM 700 C CA . ILE A 1 87 ? -9.113 1.350 -1.561 1.00 87.75 87 ILE A CA 1
ATOM 701 C C . ILE A 1 87 ? -9.084 1.586 -3.076 1.00 87.75 87 ILE A C 1
ATOM 703 O O . ILE A 1 87 ? -8.174 2.253 -3.571 1.00 87.75 87 ILE A O 1
ATOM 707 N N . LYS A 1 88 ? -10.120 1.131 -3.794 1.00 88.44 88 LYS A N 1
ATOM 708 C CA . LYS A 1 88 ? -10.276 1.324 -5.242 1.00 88.44 88 LYS A CA 1
ATOM 709 C C . LYS A 1 88 ? -10.286 2.808 -5.612 1.00 88.44 88 LYS A C 1
ATOM 711 O O . LYS A 1 88 ? -9.521 3.223 -6.477 1.00 88.44 88 LYS A O 1
ATOM 716 N N . ALA A 1 89 ? -11.074 3.622 -4.908 1.00 88.44 89 ALA A N 1
ATOM 717 C CA . ALA A 1 89 ? -11.157 5.061 -5.150 1.00 88.44 89 ALA A CA 1
ATOM 718 C C . ALA A 1 89 ? -9.842 5.802 -4.850 1.00 88.44 89 ALA A C 1
ATOM 720 O O . ALA A 1 89 ? -9.502 6.760 -5.542 1.00 88.44 89 ALA A O 1
ATOM 721 N N . ARG A 1 90 ? -9.090 5.380 -3.823 1.00 88.12 90 ARG A N 1
ATOM 722 C CA . ARG A 1 90 ? -7.818 6.024 -3.450 1.00 88.12 90 ARG A CA 1
ATOM 723 C C . ARG A 1 90 ? -6.659 5.663 -4.369 1.00 88.12 90 ARG A C 1
ATOM 725 O O . ARG A 1 90 ? -5.783 6.505 -4.551 1.00 88.12 90 ARG A O 1
ATOM 732 N N . ILE A 1 91 ? -6.640 4.444 -4.903 1.00 88.81 91 ILE A N 1
ATOM 733 C CA . ILE A 1 91 ? -5.644 4.021 -5.895 1.00 88.81 91 ILE A CA 1
ATOM 734 C C . ILE A 1 91 ? -6.010 4.580 -7.274 1.00 88.81 91 ILE A C 1
ATOM 736 O O . ILE A 1 91 ? -5.140 5.088 -7.970 1.00 88.81 91 ILE A O 1
ATOM 740 N N . GLY A 1 92 ? -7.291 4.552 -7.636 1.00 89.12 92 GLY A N 1
ATOM 741 C CA . GLY A 1 92 ? -7.791 4.938 -8.951 1.00 89.12 92 GLY A CA 1
ATOM 742 C C . GLY A 1 92 ? -8.107 3.709 -9.799 1.00 89.12 92 GLY A C 1
ATOM 743 O O . GLY A 1 92 ? -7.274 2.823 -9.978 1.00 89.12 92 GLY A O 1
ATOM 744 N N . GLU A 1 93 ? -9.326 3.663 -10.332 1.00 87.69 93 GLU A N 1
ATOM 745 C CA . GLU A 1 93 ? -9.810 2.535 -11.132 1.00 87.69 93 GLU A CA 1
ATOM 746 C C . GLU A 1 93 ? -8.990 2.327 -12.408 1.00 87.69 93 GLU A C 1
ATOM 748 O O . GLU A 1 93 ? -8.611 1.198 -12.703 1.00 87.69 93 GLU A O 1
ATOM 753 N N . GLU A 1 94 ? -8.631 3.409 -13.099 1.00 89.25 94 GLU A N 1
ATOM 754 C CA . GLU A 1 94 ? -7.800 3.367 -14.309 1.00 89.25 94 GLU A CA 1
ATOM 755 C C . GLU A 1 94 ? -6.420 2.743 -14.044 1.00 89.25 94 GLU A C 1
ATOM 757 O O . GLU A 1 94 ? -5.911 1.982 -14.863 1.00 89.25 94 GLU A O 1
ATOM 762 N N . ILE A 1 95 ? -5.836 3.001 -12.867 1.00 88.25 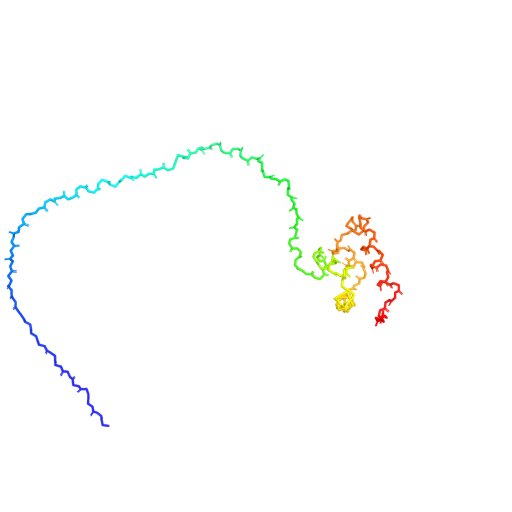95 ILE A N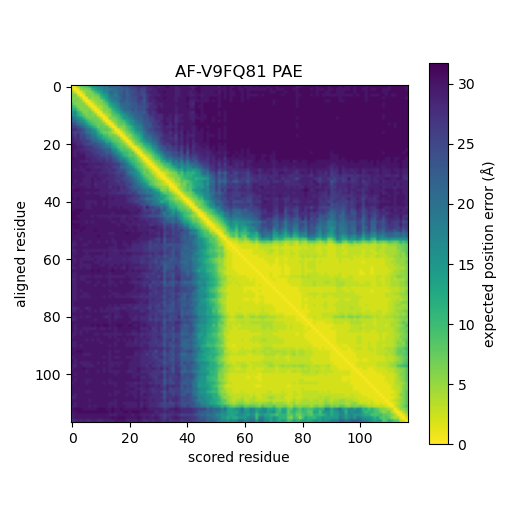 1
ATOM 763 C CA . ILE A 1 95 ? -4.536 2.438 -12.471 1.00 88.25 95 ILE A CA 1
ATOM 764 C C . ILE A 1 95 ? -4.657 0.936 -12.206 1.00 88.25 95 ILE A C 1
ATOM 766 O O . ILE A 1 95 ? -3.781 0.168 -12.597 1.00 88.25 95 ILE A O 1
ATOM 770 N N . ILE A 1 96 ? -5.742 0.508 -11.555 1.00 89.00 96 ILE A N 1
ATOM 771 C CA . ILE A 1 96 ? -5.991 -0.911 -11.273 1.00 89.00 96 ILE A CA 1
ATOM 772 C C . ILE A 1 96 ? -6.260 -1.671 -12.575 1.00 89.00 96 ILE A C 1
ATOM 774 O O . ILE A 1 96 ? -5.700 -2.741 -12.778 1.00 89.00 96 ILE A O 1
ATOM 778 N N . GLN A 1 97 ? -7.082 -1.119 -13.470 1.00 89.06 97 GLN A N 1
ATOM 779 C CA . GLN A 1 97 ? -7.383 -1.743 -14.760 1.00 89.06 97 GLN A CA 1
ATOM 780 C C . GLN A 1 97 ? -6.156 -1.786 -15.682 1.00 89.06 97 GLN A C 1
ATOM 782 O O . GLN A 1 97 ? -5.975 -2.758 -16.409 1.00 89.06 97 GLN A O 1
ATOM 787 N N . GLY A 1 98 ? -5.289 -0.770 -15.624 1.00 90.69 98 GLY A N 1
ATOM 788 C CA 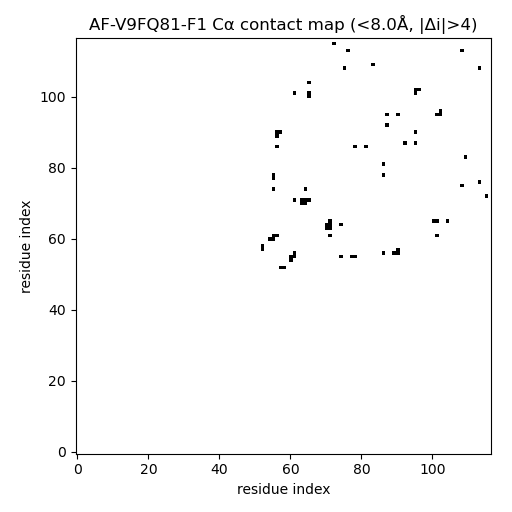. GLY A 1 98 ? -4.047 -0.715 -16.395 1.00 90.69 98 GLY A CA 1
ATOM 789 C C . GLY A 1 98 ? -2.912 -1.598 -15.862 1.00 90.69 98 GLY A C 1
ATOM 790 O O . GLY A 1 98 ? -1.881 -1.709 -16.522 1.00 90.69 98 GLY A O 1
ATOM 791 N N . ASN A 1 99 ? -3.063 -2.216 -14.684 1.00 91.31 99 ASN A N 1
ATOM 792 C CA . ASN A 1 99 ? -2.034 -3.052 -14.069 1.00 91.31 99 ASN A CA 1
ATOM 793 C C . ASN A 1 99 ? -2.624 -4.380 -13.569 1.00 91.31 99 ASN A C 1
ATOM 795 O O . ASN A 1 99 ? -3.174 -4.471 -12.469 1.00 91.31 99 ASN A O 1
ATOM 799 N N . GLU A 1 100 ? -2.463 -5.433 -14.374 1.00 93.50 100 GLU A N 1
ATOM 800 C CA . GLU A 1 100 ? -3.006 -6.760 -14.068 1.00 93.50 100 GLU A CA 1
ATOM 801 C C . GLU A 1 100 ? -2.511 -7.337 -12.738 1.00 93.50 100 GLU A C 1
ATOM 803 O O . GLU A 1 100 ? -3.280 -7.983 -12.026 1.00 93.50 100 GLU A O 1
ATOM 808 N N . ASP A 1 101 ? -1.241 -7.132 -12.389 1.00 93.50 101 ASP A N 1
ATOM 809 C CA . ASP A 1 101 ? -0.661 -7.696 -11.169 1.00 93.50 101 ASP A CA 1
ATOM 810 C C . ASP A 1 101 ? -1.222 -7.007 -9.926 1.00 93.50 101 ASP A C 1
ATOM 812 O O . ASP A 1 101 ? -1.549 -7.663 -8.934 1.00 93.50 101 ASP A O 1
ATOM 816 N N . LEU A 1 102 ? -1.406 -5.687 -9.999 1.00 92.44 102 LEU A N 1
ATOM 817 C CA . LEU A 1 102 ? -2.094 -4.916 -8.970 1.00 92.44 102 LEU A CA 1
ATOM 818 C C . LEU A 1 102 ? -3.547 -5.380 -8.821 1.00 92.44 102 LEU A C 1
ATOM 820 O O . LEU A 1 102 ? -3.999 -5.608 -7.697 1.00 92.44 102 LEU A O 1
ATOM 824 N N . ALA A 1 103 ? -4.260 -5.577 -9.932 1.00 92.56 103 ALA A N 1
ATOM 825 C CA . ALA A 1 103 ? -5.629 -6.084 -9.918 1.00 92.56 103 ALA A CA 1
ATOM 826 C C . ALA A 1 103 ? -5.716 -7.483 -9.287 1.00 92.56 103 ALA A C 1
ATOM 828 O O . ALA A 1 103 ? -6.537 -7.700 -8.396 1.00 92.56 103 ALA A O 1
ATOM 829 N N . LYS A 1 104 ? -4.830 -8.412 -9.674 1.00 93.06 104 LYS A N 1
ATOM 830 C CA . LYS A 1 104 ? -4.740 -9.763 -9.091 1.00 93.06 104 LYS A CA 1
ATOM 831 C C . LYS A 1 104 ? -4.412 -9.710 -7.601 1.00 93.06 104 LYS A C 1
ATOM 833 O O . LYS A 1 104 ? -5.026 -10.429 -6.816 1.00 93.06 104 LYS A O 1
ATOM 838 N N . MET A 1 105 ? -3.480 -8.847 -7.194 1.00 92.25 105 MET A N 1
ATOM 839 C CA . MET A 1 105 ? -3.113 -8.660 -5.791 1.00 92.25 105 MET A CA 1
ATOM 840 C C . MET A 1 105 ? -4.302 -8.167 -4.957 1.00 92.25 105 MET A C 1
ATOM 842 O O . MET A 1 105 ? -4.555 -8.699 -3.877 1.00 92.25 105 MET A O 1
ATOM 846 N N . ILE A 1 106 ? -5.033 -7.168 -5.453 1.00 89.75 106 ILE A N 1
ATOM 847 C CA . ILE A 1 106 ? -6.215 -6.623 -4.779 1.00 89.75 106 ILE A CA 1
ATOM 848 C C . ILE A 1 106 ? -7.346 -7.660 -4.741 1.00 89.75 106 ILE A C 1
ATOM 850 O O . ILE A 1 106 ? -7.986 -7.824 -3.706 1.00 89.75 106 ILE A O 1
ATOM 854 N N . LEU A 1 107 ? -7.576 -8.393 -5.833 1.00 89.19 107 LEU A N 1
ATOM 855 C CA . LEU A 1 107 ? -8.582 -9.454 -5.886 1.00 89.19 107 LEU A CA 1
ATOM 856 C C . LEU A 1 107 ? -8.278 -10.563 -4.873 1.00 89.19 107 LEU A C 1
ATOM 858 O O . LEU A 1 107 ? -9.165 -10.964 -4.125 1.00 89.19 107 LEU A O 1
ATOM 862 N N . ASN A 1 108 ? -7.021 -11.0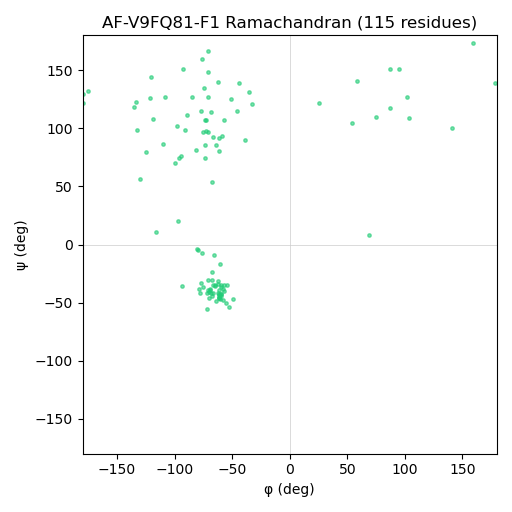09 -4.805 1.00 87.94 108 ASN A N 1
ATOM 863 C CA . ASN A 1 108 ? -6.574 -11.999 -3.828 1.00 87.94 108 ASN A CA 1
ATOM 864 C C . ASN A 1 108 ? -6.804 -11.500 -2.393 1.00 87.94 108 ASN A C 1
ATOM 866 O O . ASN A 1 108 ? -7.320 -12.243 -1.564 1.00 87.94 108 ASN A O 1
ATOM 870 N N . TYR A 1 109 ? -6.505 -10.226 -2.122 1.00 87.12 109 TYR A N 1
ATOM 871 C CA . TYR A 1 109 ? -6.772 -9.601 -0.827 1.00 87.12 109 TYR A CA 1
ATOM 872 C C . TYR A 1 109 ? -8.260 -9.621 -0.442 1.00 87.12 109 TYR A C 1
ATOM 874 O O . TYR A 1 109 ? -8.585 -9.969 0.692 1.00 87.12 109 TYR A O 1
ATOM 882 N N . VAL A 1 110 ? -9.159 -9.295 -1.378 1.00 83.69 110 VAL A N 1
ATOM 883 C CA . VAL A 1 110 ? -10.615 -9.303 -1.143 1.00 83.69 110 VAL A CA 1
ATOM 884 C C . VAL A 1 110 ? -11.144 -10.728 -0.955 1.00 83.69 110 VAL A C 1
ATOM 886 O O . VAL A 1 110 ? -11.966 -10.971 -0.076 1.00 83.69 110 VAL A O 1
ATOM 889 N N . GLN A 1 111 ? -10.677 -11.683 -1.761 1.00 82.81 111 GLN A N 1
ATOM 890 C CA . GLN A 1 111 ? -11.142 -13.073 -1.711 1.00 82.81 111 GLN A CA 1
ATOM 891 C C . GLN A 1 111 ? -10.651 -13.815 -0.466 1.00 82.81 111 GLN A C 1
ATOM 893 O O . GLN A 1 111 ? -11.417 -14.541 0.160 1.00 82.81 111 GLN A O 1
ATOM 898 N N . ASN A 1 112 ? -9.391 -13.608 -0.084 1.00 79.56 112 ASN A N 1
ATOM 899 C CA . ASN A 1 112 ? -8.751 -14.307 1.031 1.00 79.56 112 ASN A CA 1
ATOM 900 C C . ASN A 1 112 ? -8.782 -13.497 2.329 1.00 79.56 112 ASN A C 1
ATOM 902 O O . ASN A 1 112 ? -7.952 -13.734 3.206 1.00 79.56 112 ASN A O 1
ATOM 906 N N . HIS A 1 113 ? -9.685 -12.513 2.430 1.00 64.88 113 HIS A N 1
ATOM 907 C CA . HIS A 1 113 ? -9.745 -11.530 3.512 1.00 64.88 113 HIS A CA 1
ATOM 908 C C . HIS A 1 113 ? -9.289 -12.111 4.861 1.00 64.88 113 HIS A C 1
ATOM 910 O O . HIS A 1 113 ? -9.881 -13.053 5.385 1.00 64.88 113 HIS A O 1
ATOM 916 N N . ARG A 1 114 ? -8.249 -11.499 5.443 1.00 61.84 114 ARG A N 1
ATOM 917 C CA . ARG A 1 114 ? -7.711 -11.811 6.781 1.00 61.84 114 ARG A CA 1
ATOM 918 C C . ARG A 1 114 ? -7.007 -13.165 6.942 1.00 61.84 114 ARG A C 1
ATOM 920 O O . ARG A 1 114 ? -6.619 -13.500 8.061 1.00 61.84 114 ARG A O 1
ATOM 927 N N . VAL A 1 115 ? -6.769 -13.904 5.860 1.00 60.34 115 VAL A N 1
ATOM 928 C CA . VAL A 1 115 ? -5.884 -15.075 5.851 1.00 60.34 115 VAL A CA 1
ATOM 929 C C . VAL A 1 115 ? -4.519 -14.644 5.318 1.00 60.34 115 VAL A C 1
ATOM 931 O O . VAL A 1 115 ? -4.336 -14.449 4.119 1.00 60.34 115 VAL A O 1
ATOM 934 N N . TYR A 1 116 ? -3.557 -14.456 6.224 1.00 59.00 116 TYR A N 1
ATOM 935 C CA . TYR A 1 116 ? -2.166 -14.156 5.871 1.00 59.00 116 TYR A CA 1
ATOM 936 C C . TYR A 1 116 ? -1.299 -15.368 6.221 1.00 59.00 116 TYR A C 1
ATOM 938 O O . TYR A 1 116 ? -0.792 -15.470 7.338 1.00 59.00 116 TYR A O 1
ATOM 946 N N . THR A 1 117 ? -1.201 -16.308 5.288 1.00 54.28 117 THR A N 1
ATOM 947 C CA . THR A 1 117 ? -0.329 -17.492 5.369 1.00 54.28 117 THR A CA 1
ATOM 948 C C . THR A 1 117 ? 0.811 -17.377 4.382 1.00 54.28 117 THR A C 1
ATOM 950 O O . THR A 1 117 ? 0.525 -16.974 3.230 1.00 54.28 117 THR A O 1
#

Nearest PDB structures (foldseek):
  8pq7-assembly1_B  TM=8.394E-01  e=7.841E-02  Phytophthora infestans

Secondary structure (DSSP, 8-state):
------------------------------------S-----------------STTSHHHHHHHHH-HHHHHHHHHHHTTS-HHHHHHHH-HHHHHT-HHHHHHHHHHHHTTT---

InterPro domains:
  IPR031825 RXLR phytopathogen effector protein [PF16810] (21-109)

Mean predicted aligned error: 18.62 Å

Organism: NCBI:txid1317065